Protein 7Y90 (pdb70)

Sequence (149 aa):
TGYDNREIVMKYIHYKLSQRGYTESEVVHLTLRQAGDDFERRYRRDFAEMSSQLHLTPFTARGRFATVVEELFRDGVNWGRIVAFFEFGGVMCVESVNREMSPLVDNIALWMTEYLNRHLHTWIQDNGGWDVFVELYGCPARYGWDYEC

Foldseek 3Di:
DLVLLLVLLVLLLVLLCVVVPLVPCVLLSVLLNQLLVVLCVPCVPVLVVLLVQDADDPPDDLVSVCVSLCVLAVPHDDVSSVSSLSNSLSSNCNSCSVVVNNVCNVVSSVSSSVCCVPPNVVVQVVVPHSVVSSVVRD/DPDPDPVVVVD

InterPro domains:
  IPR002475 Bcl2-like [PS50062] (97-197)
  IPR003093 Apoptosis regulator, Bcl-2 protein, BH4 [PF02180] (8-32)
  IPR003093 Apoptosis regulator, Bcl-2 protein, BH4 [PS50063] (11-30)
  IPR003093 Apoptosis regulator, Bcl-2 protein, BH4 [SM00265] (7-33)
  IPR004725 Apoptosis regulator, Bcl-2/ BclX [TIGR00865] (2-239)
  IPR013278 Apoptosis regulator, Bcl-2 [PR01863] (1-18)
  IPR013278 Apoptosis regulator, Bcl-2 [PR01863] (36-60)
  IPR013278 Apoptosis regulator, Bcl-2 [PR01863] (81-98)
  IPR013278 Apoptosis regulator, Bcl-2 [PR01863] (204-221)
  IPR020717 Apoptosis regulator, Bcl-2, BH1 motif, conserved site [PS01080] (137-155)
  IPR020726 Apoptosis regulator, Bcl-2, BH2 motif, conserved site [PS01258] (188-199)
  IPR020728 Apoptosis regulator, Bcl-2, BH3 motif, conserved site [PS01259] (93-107)
  IPR020731 Apoptosis regulator, Bcl-2, BH4 motif, conserved site [PS01260] (10-30)
  IPR026298 Bcl-2 family [PR01862] (130-142)
  IPR026298 Bcl-2 family [PR01862] (143-171)
  IPR026298 Bcl-2 family [PR01862] (172-196)
  IPR026298 Bcl-2 family [PTHR11256] (5-205)
  IPR026298 Bcl-2 family [cd06845] (86-201)
  IPR036834 Bcl-2-like superfamily [G3DSA:1.10.437.10] (6-207)
  IPR036834 Bcl-2-like superfamily [SSF56854] (6-223)

Solvent-accessible surface area: 7636 Å² total; per-residue (Å²): 84,37,84,59,1,150,75,4,0,38,62,2,5,63,56,3,24,82,84,109,68,111,167,75,21,80,82,11,4,98,2,0,56,84,7,0,31,91,10,21,141,169,26,184,70,38,15,60,120,18,18,73,106,20,108,9,59,109,83,18,51,50,40,128,1,11,88,26,1,68,59,8,21,146,52,26,24,15,15,0,0,0,4,0,0,0,1,0,0,0,34,2,0,22,57,2,39,73,163,160,45,65,98,16,28,103,49,0,21,112,23,0,8,28,1,0,51,159,83,0,30,97,53,0,117,123,62,42,15,28,116,56,0,28,157,118,57,67,75,87,48,77,41,29,0,7,171,92,81

Structure (mmCIF, N/CA/C/O backbone):
data_7Y90
#
_entry.id   7Y90
#
_cell.length_a   65.602
_cell.length_b   99.611
_cell.length_c   52.456
_cell.angle_alpha   90.00
_cell.angle_beta   90.00
_cell.angle_gamma   90.00
#
_symmetry.space_group_name_H-M   'C 2 2 21'
#
loop_
_entity.id
_entity.type
_entity.pdbx_description
1 polymer 'Apoptosis regulator Bcl-2'
2 polymer 'cp1 peptide'
3 non-polymer '(2R)-3-[2-(aminomethyl)-3-azanyl-1-[4-[2-(2-chloranylethanoylamino)ethylcarbamoyl]phenyl]prop-1-enyl]sulfanyl-2-(carboxyamino)propanoic acid'
4 water water
#
loop_
_atom_site.group_PDB
_atom_site.id
_atom_site.type_symbol
_atom_site.label_atom_id
_atom_site.label_alt_id
_atom_site.label_comp_id
_atom_site.label_asym_id
_atom_site.label_entity_id
_atom_site.label_seq_id
_atom_site.pdbx_PDB_ins_code
_atom_site.Cartn_x
_atom_site.Cartn_y
_atom_site.Cartn_z
_atom_site.occupancy
_atom_site.B_iso_or_equiv
_atom_site.auth_seq_id
_atom_site.auth_comp_id
_atom_site.auth_asym_id
_atom_site.auth_atom_id
_atom_site.pdbx_PDB_model_num
ATOM 1 N N . THR A 1 7 ? 33.160 26.724 -2.345 1.00 62.47 7 THR A N 1
ATOM 2 C CA . THR A 1 7 ? 33.448 25.488 -3.097 1.00 60.90 7 THR A CA 1
ATOM 3 C C . THR A 1 7 ? 32.211 25.100 -3.915 1.00 63.87 7 THR A C 1
ATOM 4 O O . THR A 1 7 ? 31.864 23.919 -3.882 1.00 69.76 7 THR A O 1
ATOM 6 N N . GLY A 1 8 ? 31.580 26.056 -4.614 1.00 60.04 8 GLY A N 1
ATOM 7 C CA . GLY A 1 8 ? 30.355 25.861 -5.419 1.00 54.46 8 GLY A CA 1
ATOM 8 C C . GLY A 1 8 ? 30.565 24.852 -6.534 1.00 51.67 8 GLY A C 1
ATOM 9 O O . GLY A 1 8 ? 29.607 24.105 -6.847 1.00 45.31 8 GLY A O 1
ATOM 10 N N . TYR A 1 9 ? 31.778 24.839 -7.103 1.00 51.63 9 TYR A N 1
ATOM 11 C CA . TYR A 1 9 ? 32.235 23.899 -8.163 1.00 51.16 9 TYR A CA 1
ATOM 12 C C . TYR A 1 9 ? 32.231 22.470 -7.602 1.00 45.82 9 TYR A C 1
ATOM 13 O O . TYR A 1 9 ? 31.606 21.588 -8.221 1.00 47.93 9 TYR A O 1
ATOM 15 N N . ASP A 1 10 ? 32.895 22.256 -6.460 1.00 43.02 10 ASP A N 1
ATOM 16 C CA . ASP A 1 10 ? 32.982 20.935 -5.778 1.00 44.04 10 ASP A CA 1
ATOM 17 C C . ASP A 1 10 ? 31.570 20.473 -5.408 1.00 38.06 10 ASP A C 1
ATOM 18 O O . ASP A 1 10 ? 31.296 19.278 -5.533 1.00 31.68 10 ASP A O 1
ATOM 23 N N . ASN A 1 11 ? 30.701 21.395 -4.996 1.00 35.29 11 ASN A N 1
ATOM 24 C CA . ASN A 1 11 ? 29.361 21.039 -4.480 1.00 35.40 11 ASN A CA 1
ATOM 25 C C . ASN A 1 11 ? 28.523 20.540 -5.650 1.00 34.66 11 ASN A C 1
ATOM 26 O O . ASN A 1 11 ? 27.946 19.427 -5.520 1.00 29.62 11 ASN A O 1
ATOM 31 N N . ARG A 1 12 ? 28.528 21.265 -6.771 1.00 33.91 12 ARG A N 1
ATOM 32 C CA . ARG A 1 12 ? 27.796 20.846 -7.994 1.00 36.95 12 ARG A CA 1
ATOM 33 C C . ARG A 1 12 ? 28.251 19.431 -8.399 1.00 35.06 12 ARG A C 1
ATOM 34 O O . ARG A 1 12 ? 27.375 18.594 -8.702 1.00 32.32 12 ARG A O 1
ATOM 42 N N . GLU A 1 13 ? 29.560 19.171 -8.348 1.00 33.07 13 GLU A N 1
ATOM 43 C CA . GLU A 1 13 ? 30.204 17.866 -8.670 1.00 35.35 13 GLU A CA 1
ATOM 44 C C . GLU A 1 13 ? 29.698 16.783 -7.706 1.00 28.61 13 GLU A C 1
ATOM 45 O O . GLU A 1 13 ? 29.377 15.674 -8.162 1.00 25.80 13 GLU A O 1
ATOM 51 N N . ILE A 1 14 ? 29.646 17.075 -6.410 1.00 26.25 14 ILE A N 1
ATOM 52 C CA . ILE A 1 14 ? 29.205 16.085 -5.391 1.00 27.31 14 ILE A CA 1
ATOM 53 C C . ILE A 1 14 ? 27.760 15.684 -5.709 1.00 24.67 14 ILE A C 1
ATOM 54 O O . ILE A 1 14 ? 27.475 14.470 -5.690 1.00 23.63 14 ILE A O 1
ATOM 59 N N . VAL A 1 15 ? 26.891 16.669 -5.949 1.00 20.89 15 VAL A N 1
ATOM 60 C CA . VAL A 1 15 ? 25.457 16.441 -6.294 1.00 21.26 15 VAL A CA 1
ATOM 61 C C . VAL A 1 15 ? 25.392 15.573 -7.558 1.00 21.67 15 VAL A C 1
ATOM 62 O O . VAL A 1 15 ? 24.682 14.557 -7.518 1.00 20.48 15 VAL A O 1
ATOM 66 N N . MET A 1 16 ? 26.089 15.954 -8.643 1.00 22.80 16 MET A N 1
ATOM 67 C CA . MET A 1 16 ? 25.986 15.222 -9.939 1.00 22.62 16 MET A CA 1
ATOM 68 C C . MET A 1 16 ? 26.441 13.772 -9.728 1.00 21.94 16 MET A C 1
ATOM 69 O O . MET A 1 16 ? 25.700 12.857 -10.124 1.00 20.88 16 MET A O 1
ATOM 71 N N . LYS A 1 17 ? 27.583 13.555 -9.073 1.00 21.79 17 LYS A N 1
ATOM 72 C CA . LYS A 1 17 ? 28.058 12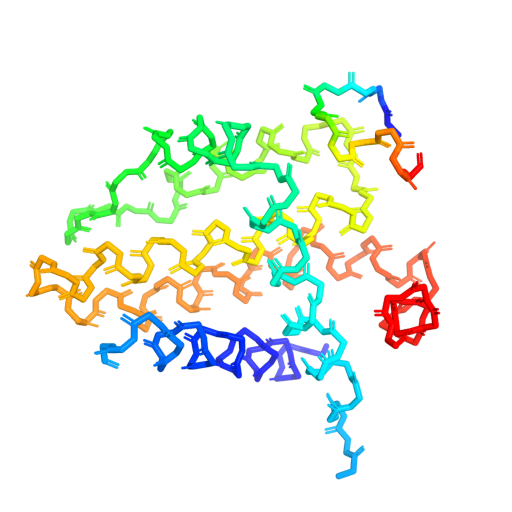.173 -8.800 1.00 22.72 17 LYS A CA 1
ATOM 73 C C . LYS A 1 17 ? 26.976 11.382 -8.059 1.00 20.48 17 LYS A C 1
ATOM 74 O O . LYS A 1 17 ? 26.720 10.225 -8.417 1.00 18.16 17 LYS A O 1
ATOM 80 N N . TYR A 1 18 ? 26.410 11.947 -6.994 1.00 19.56 18 TYR A N 1
ATOM 81 C CA . TYR A 1 18 ? 25.417 11.216 -6.171 1.00 19.25 18 TYR A CA 1
ATOM 82 C C . TYR A 1 18 ? 24.175 10.922 -7.031 1.00 19.15 18 TYR A C 1
ATOM 83 O O . TYR A 1 18 ? 23.708 9.765 -7.020 1.00 18.05 18 TYR A O 1
ATOM 92 N N . ILE A 1 19 ? 23.664 11.906 -7.789 1.00 19.95 19 ILE A N 1
ATOM 93 C CA . ILE A 1 19 ? 22.389 11.724 -8.564 1.00 21.01 19 ILE A CA 1
ATOM 94 C C . ILE A 1 19 ? 22.617 10.677 -9.676 1.00 22.80 19 ILE A C 1
ATOM 95 O O . ILE A 1 19 ? 21.701 9.840 -9.889 1.00 21.52 19 ILE A O 1
ATOM 100 N N . HIS A 1 20 ? 23.785 10.709 -10.338 1.00 20.51 20 HIS A N 1
ATOM 101 C CA . HIS A 1 20 ? 24.221 9.759 -11.403 1.00 21.35 20 HIS A CA 1
ATOM 102 C C . HIS A 1 20 ? 24.306 8.348 -10.813 1.00 21.20 20 HIS A C 1
ATOM 103 O O . HIS A 1 20 ? 23.759 7.359 -11.423 1.00 20.91 20 HIS A O 1
ATOM 105 N N . TYR A 1 21 ? 24.932 8.246 -9.642 1.00 19.52 21 TYR A N 1
ATOM 106 C CA . TYR A 1 21 ? 25.039 6.960 -8.906 1.00 18.78 21 TYR A CA 1
ATOM 107 C C . TYR A 1 21 ? 23.631 6.442 -8.667 1.00 17.08 21 TYR A C 1
ATOM 108 O O . TYR A 1 21 ? 23.364 5.259 -8.912 1.00 17.52 21 TYR A O 1
ATOM 117 N N . LYS A 1 22 ? 22.754 7.306 -8.181 1.00 16.58 22 LYS A N 1
ATOM 118 C CA . LYS A 1 22 ? 21.429 6.871 -7.698 1.00 17.24 22 LYS A CA 1
ATOM 119 C C . LYS A 1 22 ? 20.589 6.439 -8.893 1.00 18.18 22 LYS A C 1
ATOM 120 O O . LYS A 1 22 ? 19.927 5.394 -8.794 1.00 15.67 22 LYS A O 1
ATOM 126 N N . LEU A 1 23 ? 20.623 7.219 -9.971 1.00 19.34 23 LEU A N 1
ATOM 127 C CA . LEU A 1 23 ? 19.867 6.891 -11.203 1.00 21.63 23 LEU A CA 1
ATOM 128 C C . LEU A 1 23 ? 20.332 5.549 -11.796 1.00 22.58 23 LEU A C 1
ATOM 129 O O . LEU A 1 23 ? 19.456 4.697 -12.098 1.00 23.16 23 LEU A O 1
ATOM 134 N N . SER A 1 24 ? 21.639 5.324 -11.887 1.00 21.82 24 SER A N 1
ATOM 135 C CA . SER A 1 24 ? 22.197 4.046 -12.396 1.00 24.78 24 SER A CA 1
ATOM 136 C C . SER A 1 24 ? 21.833 2.885 -11.455 1.00 26.34 24 SER A C 1
ATOM 137 O O . SER A 1 24 ? 21.428 1.794 -11.952 1.00 25.76 24 SER A O 1
ATOM 140 N N . GLN A 1 25 ? 21.888 3.102 -10.140 1.00 24.35 25 GLN A N 1
ATOM 141 C CA . GLN A 1 25 ? 21.519 2.057 -9.163 1.00 24.38 25 GLN A CA 1
ATOM 142 C C . GLN A 1 25 ? 20.040 1.660 -9.333 1.00 26.55 25 GLN A C 1
ATOM 143 O O . GLN A 1 25 ? 19.729 0.458 -9.258 1.00 24.21 25 GLN A O 1
ATOM 149 N N . ARG A 1 26 ? 19.135 2.611 -9.544 1.00 27.95 26 ARG A N 1
ATOM 150 C CA . ARG A 1 26 ? 17.688 2.295 -9.718 1.00 31.58 26 ARG A CA 1
ATOM 151 C C . ARG A 1 26 ? 17.449 1.783 -11.142 1.00 33.92 26 ARG A C 1
ATOM 152 O O . ARG A 1 26 ? 16.299 1.437 -11.433 1.00 34.26 26 ARG A O 1
ATOM 160 N N . GLY A 1 27 ? 18.488 1.771 -11.991 1.00 34.37 27 GLY A N 1
ATOM 161 C CA . GLY A 1 27 ? 18.483 1.116 -13.312 1.00 34.69 27 GLY A CA 1
ATOM 162 C C . GLY A 1 27 ? 17.860 1.974 -14.400 1.00 35.87 27 GLY A C 1
ATOM 163 O O . GLY A 1 27 ? 17.330 1.402 -15.382 1.00 38.20 27 GLY A O 1
ATOM 164 N N . TYR A 1 28 ? 17.931 3.294 -14.264 1.00 35.06 28 TYR A N 1
ATOM 165 C CA . TYR A 1 28 ? 17.384 4.274 -15.237 1.00 34.98 28 TYR A CA 1
ATOM 166 C C . TYR A 1 28 ? 18.531 4.819 -16.093 1.00 35.79 28 TYR A C 1
ATOM 167 O O . TYR A 1 28 ? 19.626 4.876 -15.502 1.00 39.26 28 TYR A O 1
ATOM 176 N N . THR A 1 47 ? 41.695 12.207 -7.525 1.00 53.73 88 THR A N 1
ATOM 177 C CA . THR A 1 47 ? 42.189 12.259 -6.124 1.00 53.18 88 THR A CA 1
ATOM 178 C C . THR A 1 47 ? 41.309 13.199 -5.277 1.00 57.53 88 THR A C 1
ATOM 179 O O . THR A 1 47 ? 41.135 12.896 -4.075 1.00 62.81 88 THR A O 1
ATOM 183 N N . GLU A 1 48 ? 40.780 14.290 -5.847 1.00 51.64 89 GLU A N 1
ATOM 184 C CA . GLU A 1 48 ? 40.093 15.365 -5.075 1.00 51.19 89 GLU A CA 1
ATOM 185 C C . GLU A 1 48 ? 38.581 15.091 -5.059 1.00 48.65 89 GLU A C 1
ATOM 186 O O . GLU A 1 48 ? 38.010 14.883 -6.150 1.00 51.64 89 GLU A O 1
ATOM 188 N N . SER A 1 49 ? 37.979 15.048 -3.860 1.00 45.73 90 SER A N 1
ATOM 189 C CA . SER A 1 49 ? 36.526 14.846 -3.587 1.00 44.44 90 SER A CA 1
ATOM 190 C C . SER A 1 49 ? 3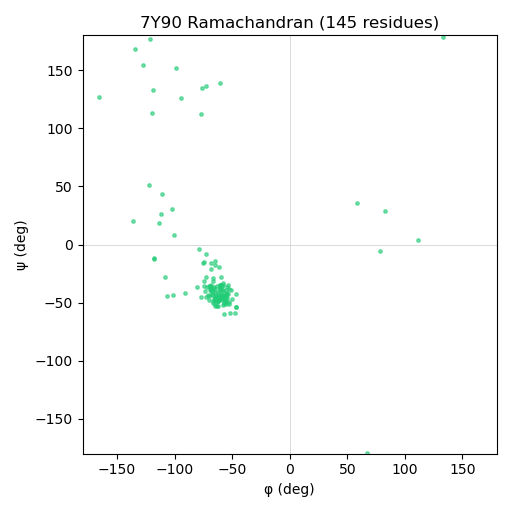6.144 13.375 -3.718 1.00 37.71 90 SER A C 1
ATOM 191 O O . SER A 1 49 ? 34.970 13.068 -3.488 1.00 37.79 90 SER A O 1
ATOM 194 N N . GLU A 1 50 ? 37.054 12.504 -4.140 1.00 36.71 91 GLU A N 1
ATOM 195 C CA . GLU A 1 50 ? 36.651 11.127 -4.526 1.00 39.65 91 GLU A CA 1
ATOM 196 C C . GLU A 1 50 ? 36.157 10.398 -3.279 1.00 33.60 91 GLU A C 1
ATOM 197 O O . GLU A 1 50 ? 35.219 9.603 -3.343 1.00 34.25 91 GLU A O 1
ATOM 203 N N . VAL A 1 51 ? 36.808 10.674 -2.168 1.00 30.39 92 VAL A N 1
ATOM 204 C CA . VAL A 1 51 ? 36.554 9.979 -0.883 1.00 28.86 92 VAL A CA 1
ATOM 205 C C . VAL A 1 51 ? 35.224 10.507 -0.308 1.00 24.61 92 VAL A C 1
ATOM 206 O O . VAL A 1 51 ? 34.414 9.716 0.191 1.00 24.91 92 VAL A O 1
ATOM 210 N N . VAL A 1 52 ? 34.938 11.784 -0.496 1.00 23.77 93 VAL A N 1
ATOM 211 C CA . VAL A 1 52 ? 33.643 12.399 -0.087 1.00 23.28 93 VAL A CA 1
ATOM 212 C C . VAL A 1 52 ? 32.532 11.766 -0.934 1.00 23.59 93 VAL A C 1
ATOM 213 O O . VAL A 1 52 ? 31.525 11.310 -0.361 1.00 20.54 93 VAL A O 1
ATOM 217 N N . HIS A 1 53 ? 32.743 11.669 -2.248 1.00 25.95 94 HIS A N 1
ATOM 218 C CA . HIS A 1 53 ? 31.770 11.059 -3.198 1.00 28.51 94 HIS A CA 1
ATOM 219 C C . HIS A 1 53 ? 31.430 9.641 -2.730 1.00 26.44 94 HIS A C 1
ATOM 220 O O . HIS A 1 53 ? 30.217 9.308 -2.593 1.00 24.94 94 HIS A O 1
ATOM 227 N N . LEU A 1 54 ? 32.457 8.835 -2.465 1.00 23.28 95 LEU A N 1
ATOM 228 C CA . LEU A 1 54 ? 32.286 7.401 -2.113 1.00 23.19 95 LEU A CA 1
ATOM 229 C C . LEU A 1 54 ? 31.501 7.287 -0.805 1.00 21.43 95 LEU A C 1
ATOM 230 O O . LEU A 1 54 ? 30.567 6.484 -0.729 1.00 18.88 95 LEU A O 1
ATOM 235 N N . THR A 1 55 ? 31.918 8.048 0.196 1.00 22.71 96 THR A N 1
ATOM 236 C CA . THR A 1 55 ? 31.241 8.125 1.504 1.00 27.57 96 THR A CA 1
ATOM 237 C C . THR A 1 55 ? 29.763 8.477 1.324 1.00 22.86 96 THR A C 1
ATOM 238 O O . THR A 1 55 ? 28.927 7.879 1.967 1.00 22.30 96 THR A O 1
ATOM 242 N N . LEU A 1 56 ? 29.469 9.461 0.506 1.00 23.04 97 LEU A N 1
ATOM 243 C CA . LEU A 1 56 ? 28.084 9.965 0.387 1.00 23.24 97 LEU A CA 1
ATOM 244 C C . LEU A 1 56 ? 27.222 8.885 -0.272 1.00 21.74 97 LEU A C 1
ATOM 245 O O . LEU A 1 56 ? 26.083 8.681 0.144 1.00 17.68 97 LEU A O 1
ATOM 250 N N . ARG A 1 57 ? 27.782 8.173 -1.243 1.00 23.62 98 ARG A N 1
ATOM 251 C CA . ARG A 1 57 ? 27.046 7.103 -1.960 1.00 24.33 98 ARG A CA 1
ATOM 252 C C . ARG A 1 57 ? 26.660 6.038 -0.938 1.00 22.62 98 ARG A C 1
ATOM 253 O O . ARG A 1 57 ? 25.483 5.608 -0.900 1.00 23.28 98 ARG A O 1
ATOM 261 N N . GLN A 1 58 ? 27.627 5.647 -0.112 1.00 23.27 99 GLN A N 1
ATOM 262 C CA . GLN A 1 58 ? 27.437 4.599 0.916 1.00 20.42 99 GLN A CA 1
ATOM 263 C C . GLN A 1 58 ? 26.374 5.068 1.903 1.00 18.88 99 GLN A C 1
ATOM 264 O O . GLN A 1 58 ? 25.422 4.265 2.186 1.00 17.61 99 GLN A O 1
ATOM 270 N N . ALA A 1 59 ? 26.514 6.311 2.380 1.00 16.57 100 ALA A N 1
ATOM 271 C CA . ALA A 1 59 ? 25.601 6.912 3.383 1.00 16.71 100 ALA A CA 1
ATOM 272 C C . ALA A 1 59 ? 24.160 6.898 2.842 1.00 15.82 100 ALA A C 1
ATOM 273 O O . ALA A 1 59 ? 23.252 6.537 3.590 1.00 16.07 100 ALA A O 1
ATOM 275 N N . GLY A 1 60 ? 23.954 7.323 1.596 1.00 16.57 101 GLY A N 1
ATOM 276 C CA . GLY A 1 60 ? 22.620 7.374 0.965 1.00 17.20 101 GLY A CA 1
ATOM 277 C C . GLY A 1 60 ? 22.027 5.983 0.904 1.00 17.81 101 GLY A C 1
ATOM 278 O O . GLY A 1 60 ? 20.805 5.797 1.191 1.00 18.15 101 GLY A O 1
ATOM 279 N N . ASP A 1 61 ? 22.880 5.000 0.621 1.00 18.07 102 ASP A N 1
ATOM 280 C CA . ASP A 1 61 ? 22.453 3.580 0.518 1.00 18.01 102 ASP A CA 1
ATOM 281 C C . ASP A 1 61 ? 21.961 3.084 1.884 1.00 18.23 102 ASP A C 1
ATOM 282 O O . ASP A 1 61 ? 20.813 2.568 1.972 1.00 17.23 102 ASP A O 1
ATOM 287 N N . ASP A 1 62 ? 22.784 3.251 2.916 1.00 20.22 103 ASP A N 1
ATOM 288 C CA . ASP A 1 62 ? 22.497 2.817 4.306 1.00 22.48 103 ASP A CA 1
ATOM 289 C C . ASP A 1 62 ? 21.166 3.453 4.755 1.00 22.04 103 ASP A C 1
ATOM 290 O O . ASP A 1 62 ? 20.304 2.750 5.317 1.00 22.09 103 ASP A O 1
ATOM 295 N N . PHE A 1 63 ? 21.039 4.761 4.534 1.00 20.46 104 PHE A N 1
ATOM 296 C CA . PHE A 1 63 ? 19.888 5.602 4.917 1.00 20.55 104 PHE A CA 1
ATOM 297 C C . PHE A 1 63 ? 18.595 5.058 4.305 1.00 17.67 104 PHE A C 1
ATOM 298 O O . PHE A 1 63 ? 17.596 4.909 5.009 1.00 16.57 104 PHE A O 1
ATOM 306 N N . GLU A 1 64 ? 18.595 4.806 3.009 1.00 17.26 105 GLU A N 1
ATOM 307 C CA . GLU A 1 64 ? 17.358 4.401 2.285 1.00 18.77 105 GLU A CA 1
ATOM 308 C C . GLU A 1 64 ? 16.910 3.007 2.767 1.00 20.39 105 GLU A C 1
ATOM 309 O O . GLU A 1 64 ? 15.696 2.772 2.864 1.00 18.10 105 GLU A O 1
ATOM 315 N N . ARG A 1 65 ? 17.858 2.155 3.159 1.00 22.80 106 ARG A N 1
ATOM 316 C CA . ARG A 1 65 ? 17.577 0.766 3.613 1.00 22.57 106 ARG A CA 1
ATOM 317 C C . ARG A 1 65 ? 17.124 0.808 5.071 1.00 24.21 106 ARG A C 1
ATOM 318 O O . ARG A 1 65 ? 16.218 0.046 5.411 1.00 26.80 106 ARG A O 1
ATOM 323 N N . ARG A 1 66 ? 17.696 1.688 5.878 1.00 24.26 107 ARG A N 1
ATOM 324 C CA . ARG A 1 66 ? 17.343 1.796 7.312 1.00 26.12 107 ARG A CA 1
ATOM 325 C C . ARG A 1 66 ? 16.006 2.527 7.515 1.00 24.99 107 ARG A C 1
ATOM 326 O O . ARG A 1 66 ? 15.205 2.050 8.375 1.00 22.50 107 ARG A O 1
ATOM 334 N N . TYR A 1 67 ? 15.771 3.653 6.832 1.00 22.33 108 TYR A N 1
ATOM 335 C CA . TYR A 1 67 ? 14.630 4.567 7.128 1.00 23.13 108 TYR A CA 1
ATOM 336 C C . TYR A 1 67 ? 13.591 4.539 6.009 1.00 23.05 108 TYR A C 1
ATOM 337 O O . TYR A 1 67 ? 13.058 5.597 5.650 1.00 21.38 108 TYR A O 1
ATOM 346 N N . ARG A 1 68 ? 13.264 3.348 5.523 1.00 24.86 109 ARG A N 1
ATOM 347 C CA . ARG A 1 68 ? 12.334 3.147 4.381 1.00 28.19 109 ARG A CA 1
ATOM 348 C C . ARG A 1 68 ? 11.033 3.912 4.638 1.00 27.16 109 ARG A C 1
ATOM 349 O O . ARG A 1 68 ? 10.710 4.792 3.837 1.00 28.48 109 ARG A O 1
ATOM 357 N N . ARG A 1 69 ? 10.318 3.628 5.725 1.00 28.64 110 ARG A N 1
ATOM 358 C CA . ARG A 1 69 ? 8.974 4.225 5.979 1.00 30.55 110 ARG A CA 1
ATOM 359 C C . ARG A 1 69 ? 9.101 5.756 6.111 1.00 32.04 110 ARG A C 1
ATOM 360 O O . ARG A 1 69 ? 8.313 6.503 5.480 1.00 31.21 110 ARG A O 1
ATOM 362 N N . ASP A 1 70 ? 10.060 6.207 6.918 1.00 32.36 111 ASP A N 1
ATOM 363 C CA . ASP A 1 70 ? 10.274 7.636 7.248 1.00 33.96 111 ASP A CA 1
ATOM 364 C C . ASP A 1 70 ? 10.638 8.392 5.965 1.00 31.74 111 ASP A C 1
ATOM 365 O O . ASP A 1 70 ? 10.209 9.541 5.808 1.00 29.86 111 ASP A O 1
ATOM 370 N N . PHE A 1 71 ? 11.389 7.755 5.070 1.00 29.26 112 PHE A N 1
ATOM 371 C CA . PHE A 1 71 ? 11.870 8.347 3.797 1.00 28.36 112 PHE A CA 1
ATOM 372 C C . PHE A 1 71 ? 10.717 8.471 2.793 1.00 29.92 112 PHE A C 1
ATOM 373 O O . PHE A 1 71 ? 10.637 9.492 2.069 1.00 26.42 112 PHE A O 1
ATOM 381 N N . ALA A 1 72 ? 9.851 7.459 2.742 1.00 29.58 113 ALA A N 1
ATOM 382 C CA . ALA A 1 72 ? 8.583 7.463 1.974 1.00 31.31 113 ALA A CA 1
ATOM 383 C C . ALA A 1 72 ? 7.756 8.689 2.364 1.00 30.97 113 ALA A C 1
ATOM 384 O O . ALA A 1 72 ? 7.216 9.333 1.453 1.00 33.30 113 ALA A O 1
ATOM 386 N N . GLU A 1 73 ? 7.667 9.028 3.651 1.00 31.22 114 GLU A N 1
ATOM 387 C CA . GLU A 1 73 ? 6.838 10.188 4.093 1.00 32.75 114 GLU A CA 1
ATOM 388 C C . GLU A 1 73 ? 7.465 11.518 3.633 1.00 33.24 114 GLU A C 1
ATOM 389 O O . GLU A 1 73 ? 6.702 12.421 3.241 1.00 31.45 114 GLU A O 1
ATOM 395 N N . MET A 1 74 ? 8.797 11.628 3.687 1.00 30.64 115 MET A N 1
ATOM 396 C CA . MET A 1 74 ? 9.573 12.798 3.185 1.00 32.58 115 MET A CA 1
ATOM 397 C C . MET A 1 74 ? 9.366 12.965 1.672 1.00 30.63 115 MET A C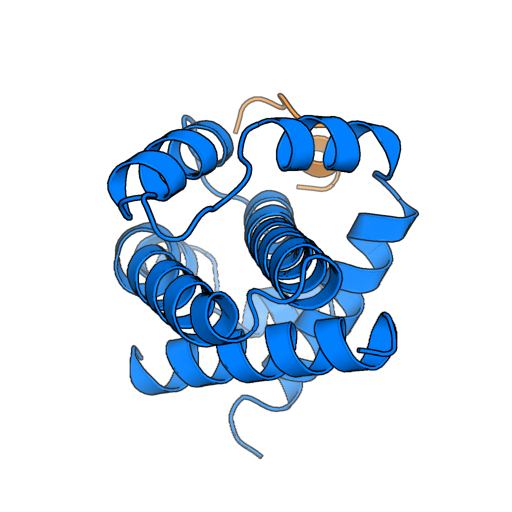 1
ATOM 398 O O . MET A 1 74 ? 8.990 14.080 1.248 1.00 32.00 115 MET A O 1
ATOM 403 N N . SER A 1 75 ? 9.584 11.899 0.889 1.00 29.20 116 SER A N 1
ATOM 404 C CA . SER A 1 75 ? 9.406 11.891 -0.587 1.00 30.01 116 SER A CA 1
ATOM 405 C C . SER A 1 75 ? 7.968 12.271 -0.978 1.00 31.14 116 SER A C 1
ATOM 406 O O . SER A 1 75 ? 7.818 13.008 -1.972 1.00 28.41 116 SER A O 1
ATOM 409 N N . SER A 1 76 ? 6.948 11.811 -0.236 1.00 29.89 117 SER A N 1
ATOM 410 C CA . SER A 1 76 ? 5.518 12.083 -0.548 1.00 30.89 117 SER A CA 1
ATOM 411 C C . SER A 1 76 ? 5.209 13.582 -0.409 1.00 30.22 117 SER A C 1
ATOM 412 O O . SER A 1 76 ? 4.179 14.007 -0.918 1.00 30.64 117 SER A O 1
ATOM 415 N N . GLN A 1 77 ? 6.093 14.363 0.222 1.00 33.48 118 GLN A N 1
ATOM 416 C CA . GLN A 1 77 ? 5.907 15.817 0.485 1.00 34.50 118 GLN A CA 1
ATOM 417 C C . GLN A 1 77 ? 5.936 16.632 -0.814 1.00 33.62 118 GLN A C 1
ATOM 418 O O . GLN A 1 77 ? 5.577 17.813 -0.750 1.00 32.05 118 GLN A O 1
ATOM 424 N N . LEU A 1 78 ? 6.425 16.079 -1.929 1.00 32.00 119 LEU A N 1
ATOM 425 C CA . LEU A 1 78 ? 6.722 16.911 -3.124 1.00 31.98 119 LEU A CA 1
ATOM 426 C C . LEU A 1 78 ? 6.913 16.018 -4.334 1.00 29.65 119 LEU A C 1
ATOM 427 O O . LEU A 1 78 ? 7.719 15.099 -4.265 1.00 28.75 119 LEU A O 1
ATOM 432 N N . HIS A 1 79 ? 6.175 16.310 -5.391 1.00 32.78 120 HIS A N 1
ATOM 433 C CA . HIS A 1 79 ? 6.313 15.696 -6.733 1.00 34.40 120 HIS A CA 1
ATOM 434 C C . HIS A 1 79 ? 6.641 16.833 -7.701 1.00 31.33 120 HIS A C 1
ATOM 435 O O . HIS A 1 79 ? 5.787 17.683 -7.867 1.00 33.04 120 HIS A O 1
ATOM 442 N N . LEU A 1 80 ? 7.842 16.864 -8.275 1.00 28.91 121 LEU A N 1
ATOM 443 C CA . LEU A 1 80 ? 8.250 17.927 -9.225 1.00 27.21 121 LEU A CA 1
ATOM 444 C C . LEU A 1 80 ? 7.584 17.653 -10.562 1.00 25.27 121 LEU A C 1
ATOM 445 O O . LEU A 1 80 ? 7.593 16.494 -10.999 1.00 22.85 121 LEU A O 1
ATOM 450 N N . THR A 1 81 ? 7.020 18.699 -11.153 1.00 22.49 122 THR A N 1
ATOM 451 C CA . THR A 1 81 ? 6.517 18.700 -12.544 1.00 22.58 122 THR A CA 1
ATOM 452 C C . THR A 1 81 ? 7.270 19.801 -13.286 1.00 21.38 122 THR A C 1
ATOM 453 O O . THR A 1 81 ? 8.138 20.453 -12.710 1.00 20.33 122 THR A O 1
ATOM 457 N N . PRO A 1 82 ? 7.041 19.980 -14.601 1.00 21.46 123 PRO A N 1
ATOM 458 C CA . PRO A 1 82 ? 7.713 21.043 -15.360 1.00 21.68 123 PRO A CA 1
ATOM 459 C C . PRO A 1 82 ? 7.272 22.427 -14.856 1.00 20.68 123 PRO A C 1
ATOM 460 O O . PRO A 1 82 ? 7.956 23.396 -15.087 1.00 19.86 123 PRO A O 1
ATOM 464 N N . PHE A 1 83 ? 6.149 22.468 -14.138 1.00 19.14 124 PHE A N 1
ATOM 465 C CA . PHE A 1 83 ? 5.586 23.666 -13.480 1.00 19.52 124 PHE A CA 1
ATOM 466 C C . PHE A 1 83 ? 6.371 24.126 -12.240 1.00 18.64 124 PHE A C 1
ATOM 467 O O . PHE A 1 83 ? 6.220 25.291 -11.870 1.00 16.54 124 PHE A O 1
ATOM 469 N N . THR A 1 84 ? 7.060 23.227 -11.540 1.00 17.66 125 THR A N 1
ATOM 470 C CA . THR A 1 84 ? 7.493 23.445 -10.129 1.00 18.73 125 THR A CA 1
ATOM 471 C C . THR A 1 84 ? 8.647 24.458 -10.084 1.00 17.20 125 THR A C 1
ATOM 472 O O . THR A 1 84 ? 9.602 24.322 -10.903 1.00 15.07 125 THR A O 1
ATOM 476 N N . ALA A 1 85 ? 8.570 25.383 -9.128 1.00 16.54 126 ALA A N 1
ATOM 477 C CA . ALA A 1 85 ? 9.542 26.465 -8.865 1.00 18.05 126 ALA A CA 1
ATOM 478 C C . ALA A 1 85 ? 10.464 26.033 -7.724 1.00 18.54 126 ALA A C 1
ATOM 479 O O . ALA A 1 85 ? 9.964 25.264 -6.864 1.00 17.57 126 ALA A O 1
ATOM 481 N N . ARG A 1 86 ? 11.719 26.527 -7.682 1.00 19.04 127 ARG A N 1
ATOM 482 C CA . ARG A 1 86 ? 12.684 26.166 -6.608 1.00 17.93 127 ARG A CA 1
ATOM 483 C C . ARG A 1 86 ? 12.063 26.431 -5.234 1.00 18.09 127 ARG A C 1
ATOM 484 O O . ARG A 1 86 ? 12.420 25.700 -4.281 1.00 15.92 127 ARG A O 1
ATOM 492 N N . GLY A 1 87 ? 11.237 27.474 -5.097 1.00 18.27 128 GLY A N 1
ATOM 493 C CA . GLY A 1 87 ? 10.562 27.814 -3.821 1.00 19.20 128 GLY A CA 1
ATOM 494 C C . GLY A 1 87 ? 9.925 26.602 -3.152 1.00 19.13 128 GLY A C 1
ATOM 495 O O . GLY A 1 87 ? 9.985 26.477 -1.895 1.00 20.16 128 GLY A O 1
ATOM 496 N N . ARG A 1 88 ? 9.265 25.758 -3.938 1.00 19.50 129 ARG A N 1
ATOM 497 C CA . ARG A 1 88 ? 8.416 24.657 -3.424 1.00 22.14 129 ARG A CA 1
ATOM 498 C C . ARG A 1 88 ? 9.359 23.604 -2.838 1.00 21.58 129 ARG A C 1
ATOM 499 O O . ARG A 1 88 ? 9.109 23.142 -1.714 1.00 18.53 129 ARG A O 1
ATOM 507 N N . PHE A 1 89 ? 10.450 23.320 -3.555 1.00 20.58 130 PHE A N 1
ATOM 508 C CA . PHE A 1 89 ? 11.604 22.502 -3.092 1.00 19.02 130 PHE A CA 1
ATOM 509 C C . PHE A 1 89 ? 12.186 23.109 -1.815 1.00 17.90 130 PHE A C 1
ATOM 510 O O . PHE A 1 89 ? 12.296 22.377 -0.833 1.00 16.77 130 PHE A O 1
ATOM 518 N N . ALA A 1 90 ? 12.466 24.410 -1.812 1.00 18.43 131 ALA A N 1
ATOM 519 C CA . ALA A 1 90 ? 13.118 25.124 -0.695 1.00 21.25 131 ALA A CA 1
ATOM 520 C C . ALA A 1 90 ? 12.279 24.946 0.587 1.00 23.42 131 ALA A C 1
ATOM 521 O O . ALA A 1 90 ? 12.847 24.528 1.577 1.00 18.59 131 ALA A O 1
ATOM 523 N N . THR A 1 91 ? 10.955 25.095 0.491 1.00 26.50 132 THR A N 1
ATOM 524 C CA . THR A 1 91 ? 9.999 24.999 1.626 1.00 27.07 132 THR A CA 1
ATOM 525 C C . THR A 1 91 ? 10.000 23.574 2.213 1.00 26.36 132 THR A C 1
ATOM 526 O O . THR A 1 91 ? 10.065 23.441 3.452 1.00 20.74 132 THR A O 1
ATOM 530 N N . VAL A 1 92 ? 9.936 22.545 1.377 1.00 24.37 133 VAL A N 1
ATOM 531 C CA . VAL A 1 92 ? 9.942 21.140 1.859 1.00 23.54 133 VAL A CA 1
ATOM 532 C C . VAL A 1 92 ? 11.303 20.872 2.522 1.00 22.22 133 VAL A C 1
ATOM 533 O O . VAL A 1 92 ? 11.281 20.417 3.642 1.00 20.13 133 VAL A O 1
ATOM 537 N N . VAL A 1 93 ? 12.434 21.257 1.930 1.00 20.38 134 VAL A N 1
ATOM 538 C CA . VAL A 1 93 ? 13.767 20.990 2.545 1.00 20.66 134 VAL A CA 1
ATOM 539 C C . VAL A 1 93 ? 14.032 21.918 3.744 1.00 23.10 134 VAL A C 1
ATOM 540 O O . VAL A 1 93 ? 14.766 21.466 4.668 1.00 23.00 134 VAL A O 1
ATOM 544 N N . GLU A 1 94 ? 13.517 23.161 3.753 1.00 23.84 135 GLU A N 1
ATOM 545 C CA . GLU A 1 94 ? 13.591 24.033 4.959 1.00 23.90 135 GLU A CA 1
ATOM 546 C C . GLU A 1 94 ? 13.076 23.285 6.190 1.00 22.17 135 GLU A C 1
ATOM 547 O O . GLU A 1 94 ? 13.603 23.534 7.295 1.00 21.36 135 GLU A O 1
ATOM 553 N N . GLU A 1 95 ? 12.012 22.494 6.028 1.00 20.13 136 GLU A N 1
ATOM 554 C CA . GLU A 1 95 ? 11.332 21.844 7.176 1.00 21.31 136 GLU A CA 1
ATOM 555 C C . GLU A 1 95 ? 12.260 20.771 7.755 1.00 19.49 136 GLU A C 1
ATOM 556 O O . GLU A 1 95 ? 12.272 20.551 8.968 1.00 17.92 136 GLU A O 1
ATOM 562 N N . LEU A 1 96 ? 12.996 20.104 6.879 1.00 18.73 137 LEU A N 1
ATOM 563 C CA . LEU A 1 96 ? 14.046 19.129 7.228 1.00 17.17 137 LEU A CA 1
ATOM 564 C C . LEU A 1 96 ? 15.114 19.815 8.089 1.00 17.12 137 LEU A C 1
ATOM 565 O O . LEU A 1 96 ? 15.610 19.176 9.041 1.00 17.43 137 LEU A O 1
ATOM 570 N N . PHE A 1 97 ? 15.430 21.085 7.836 1.00 15.90 138 PHE A N 1
ATOM 571 C CA . PHE A 1 97 ? 16.515 21.769 8.574 1.00 15.80 138 PHE A CA 1
ATOM 572 C C . PHE A 1 97 ? 15.975 22.894 9.455 1.00 18.67 138 PHE A C 1
ATOM 573 O O . PHE A 1 97 ? 16.799 23.749 9.886 1.00 15.87 138 PHE A O 1
ATOM 581 N N . ARG A 1 98 ? 14.663 22.864 9.735 1.00 21.59 139 ARG A N 1
ATOM 582 C CA . ARG A 1 98 ? 13.937 23.933 10.461 1.00 23.97 139 ARG A CA 1
ATOM 583 C C . ARG A 1 98 ? 14.736 24.330 11.712 1.00 23.01 139 ARG A C 1
ATOM 584 O O . ARG A 1 98 ? 15.024 25.542 11.901 1.00 21.08 139 ARG A O 1
ATOM 592 N N . ASP A 1 99 ? 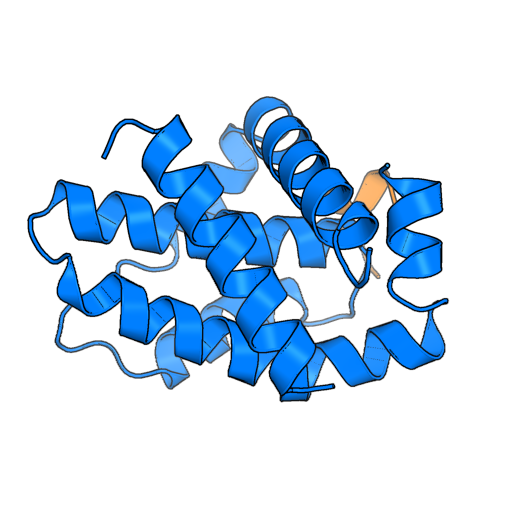15.073 23.347 12.541 1.00 20.42 140 ASP A N 1
ATOM 593 C CA . ASP A 1 99 ? 15.710 23.564 13.870 1.00 20.38 140 ASP A CA 1
ATOM 594 C C . ASP A 1 99 ? 17.153 23.050 13.857 1.00 18.03 140 ASP A C 1
ATOM 595 O O . ASP A 1 99 ? 17.672 22.732 14.936 1.00 17.39 140 ASP A O 1
ATOM 600 N N . GLY A 1 100 ? 17.790 23.008 12.692 1.00 17.18 141 GLY A N 1
ATOM 601 C CA . GLY A 1 100 ? 19.235 22.782 12.619 1.00 16.18 141 GLY A CA 1
ATOM 602 C C . GLY A 1 100 ? 19.622 21.744 11.604 1.00 16.84 141 GLY A C 1
ATOM 603 O O . GLY A 1 100 ? 18.738 21.140 10.944 1.00 15.67 141 GLY A O 1
ATOM 604 N N . VAL A 1 101 ? 20.928 21.560 11.512 1.00 15.93 142 VAL A N 1
ATOM 605 C CA . VAL A 1 101 ? 21.603 20.683 10.530 1.00 16.38 142 VAL A CA 1
ATOM 606 C C . VAL A 1 101 ? 22.338 19.624 11.339 1.00 15.34 142 VAL A C 1
ATOM 607 O O . VAL A 1 101 ? 22.998 19.990 12.321 1.00 15.51 142 VAL A O 1
ATOM 611 N N . ASN A 1 102 ? 22.202 18.362 10.956 1.00 15.63 143 ASN A N 1
ATOM 612 C CA . ASN A 1 102 ? 23.107 17.273 11.404 1.00 15.78 143 ASN A CA 1
ATOM 613 C C . ASN A 1 102 ? 23.446 16.470 10.160 1.00 15.08 143 ASN A C 1
ATOM 614 O O . ASN A 1 102 ? 22.772 16.692 9.127 1.00 15.84 143 ASN A O 1
ATOM 619 N N . TRP A 1 103 ? 24.422 15.575 10.228 1.00 14.62 144 TRP A N 1
ATOM 620 C CA . TRP A 1 103 ? 24.885 14.881 9.002 1.00 14.75 144 TRP A CA 1
ATOM 621 C C . TRP A 1 103 ? 23.763 13.977 8.487 1.00 14.83 144 TRP A C 1
ATOM 622 O O . TRP A 1 103 ? 23.680 13.762 7.269 1.00 14.85 144 TRP A O 1
ATOM 633 N N . GLY A 1 104 ? 22.900 13.488 9.376 1.00 14.27 145 GLY A N 1
ATOM 634 C CA . GLY A 1 104 ? 21.805 12.570 9.017 1.00 14.41 145 GLY A CA 1
ATOM 635 C C . GLY A 1 104 ? 20.760 13.306 8.196 1.00 14.35 145 GLY A C 1
ATOM 636 O O . GLY A 1 104 ? 20.197 12.726 7.283 1.00 13.46 145 GLY A O 1
ATOM 637 N N . ARG A 1 105 ? 20.523 14.567 8.499 1.00 14.46 146 ARG A N 1
ATOM 638 C CA . ARG A 1 105 ? 19.577 15.392 7.710 1.00 14.27 146 ARG A CA 1
ATOM 639 C C . ARG 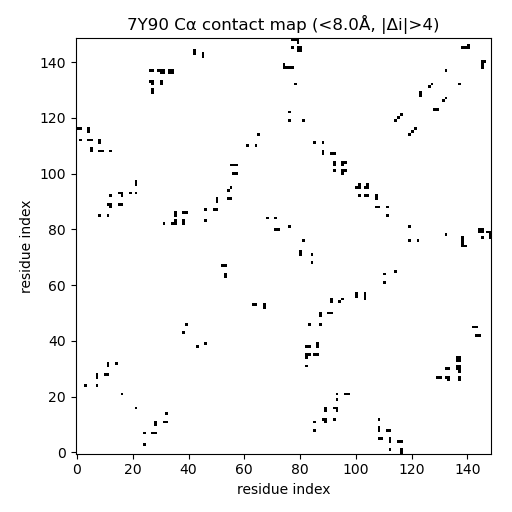A 1 105 ? 20.191 15.710 6.342 1.00 14.03 146 ARG A C 1
ATOM 640 O O . ARG A 1 105 ? 19.436 15.769 5.349 1.00 12.82 146 ARG A O 1
ATOM 648 N N . ILE A 1 106 ? 21.501 15.927 6.284 1.00 13.86 147 ILE A N 1
ATOM 649 C CA . ILE A 1 106 ? 22.191 16.199 4.993 1.00 14.68 147 ILE A CA 1
ATOM 650 C C . ILE A 1 106 ? 22.094 14.960 4.114 1.00 14.74 147 ILE A C 1
ATOM 651 O O . ILE A 1 106 ? 21.746 15.101 2.940 1.00 16.50 147 ILE A O 1
ATOM 656 N N . VAL A 1 107 ? 22.323 13.777 4.676 1.00 15.28 148 VAL A N 1
ATOM 657 C CA . VAL A 1 107 ? 22.137 12.517 3.915 1.00 15.72 148 VAL A CA 1
ATOM 658 C C . VAL A 1 107 ? 20.675 12.429 3.462 1.00 15.77 148 VAL A C 1
ATOM 659 O O . VAL A 1 107 ? 20.468 12.078 2.284 1.00 13.81 148 VAL A O 1
ATOM 663 N N . ALA A 1 108 ? 19.698 12.766 4.311 1.00 15.08 149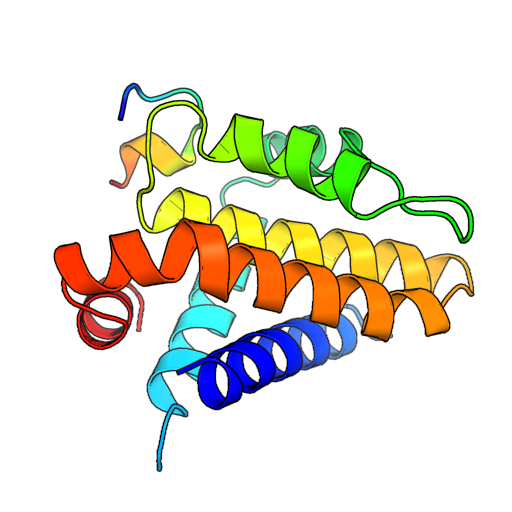 ALA A N 1
ATOM 664 C CA . ALA A 1 108 ? 18.265 12.747 3.918 1.00 14.45 149 ALA A CA 1
ATOM 665 C C . ALA A 1 108 ? 18.074 13.659 2.715 1.00 15.03 149 ALA A C 1
ATOM 666 O O . ALA A 1 108 ? 17.402 13.254 1.760 1.00 13.85 149 ALA A O 1
ATOM 668 N N . PHE A 1 109 ? 18.642 14.864 2.765 1.00 14.29 150 PHE A N 1
ATOM 669 C CA . PHE A 1 109 ? 18.568 15.844 1.661 1.00 14.25 150 PHE A CA 1
ATOM 670 C C . PHE A 1 109 ? 19.042 15.202 0.336 1.00 15.01 150 PHE A C 1
ATOM 671 O O . PHE A 1 109 ? 18.315 15.316 -0.673 1.00 13.13 150 PHE A O 1
ATOM 679 N N . PHE A 1 110 ? 20.221 14.573 0.313 1.00 13.96 151 PHE A N 1
ATOM 680 C CA . PHE A 1 110 ? 20.779 13.910 -0.902 1.00 15.32 151 PHE A CA 1
ATOM 681 C C . PHE A 1 110 ? 19.843 12.786 -1.364 1.00 14.56 151 PHE A C 1
ATOM 682 O O . PHE A 1 110 ? 19.449 12.766 -2.526 1.00 13.87 151 PHE A O 1
ATOM 690 N N . GLU A 1 111 ? 19.355 11.957 -0.456 1.00 15.71 152 GLU A N 1
ATOM 691 C CA . GLU A 1 111 ? 18.440 10.859 -0.873 1.00 16.94 152 GLU A CA 1
ATOM 692 C C . GLU A 1 111 ? 17.152 11.424 -1.455 1.00 17.00 152 GLU A C 1
ATOM 693 O O . GLU A 1 111 ? 16.662 10.861 -2.427 1.00 17.30 152 GLU A O 1
ATOM 697 N N . PHE A 1 112 ? 16.595 12.446 -0.809 1.00 17.69 153 PHE A N 1
ATOM 698 C CA . PHE A 1 112 ? 15.401 13.194 -1.267 1.00 18.99 153 PHE A CA 1
ATOM 699 C C . PHE A 1 112 ? 15.578 13.557 -2.737 1.00 18.95 153 PHE A C 1
ATOM 700 O O . PHE A 1 112 ? 14.737 13.155 -3.592 1.00 19.89 153 PHE A O 1
ATOM 708 N N . GLY A 1 113 ? 16.644 14.304 -3.026 1.00 18.64 154 GLY A N 1
ATOM 709 C CA . GLY A 1 113 ? 16.981 14.749 -4.393 1.00 19.18 154 GLY A CA 1
ATOM 710 C C . GLY A 1 113 ? 17.035 13.576 -5.356 1.00 17.87 154 GLY A C 1
ATOM 711 O O . GLY A 1 113 ? 16.436 13.676 -6.484 1.00 16.31 154 GLY A O 1
ATOM 712 N N . GLY A 1 114 ? 17.761 12.527 -4.956 1.00 18.54 155 GLY A N 1
ATOM 713 C CA . GLY A 1 114 ? 17.799 11.223 -5.655 1.00 18.60 155 GLY A CA 1
ATOM 714 C C . GLY A 1 114 ? 16.401 10.742 -6.008 1.00 18.44 155 GLY A C 1
ATOM 715 O O . GLY A 1 114 ? 16.151 10.463 -7.174 1.00 19.02 155 GLY A O 1
ATOM 716 N N . VAL A 1 115 ? 15.498 10.674 -5.040 1.00 19.96 156 VAL A N 1
ATOM 717 C CA . VAL A 1 115 ? 14.104 10.169 -5.240 1.00 22.91 156 VAL A CA 1
ATOM 718 C C . VAL A 1 115 ? 13.382 11.013 -6.284 1.00 20.43 156 VAL A C 1
ATOM 719 O O . VAL A 1 115 ? 12.687 10.431 -7.112 1.00 17.64 156 VAL A O 1
ATOM 723 N N . MET A 1 116 ? 13.500 12.335 -6.183 1.00 22.23 157 MET A N 1
ATOM 724 C CA . MET A 1 116 ? 12.874 13.305 -7.117 1.00 24.55 157 MET A CA 1
ATOM 725 C C . MET A 1 116 ? 13.349 12.984 -8.530 1.00 22.37 157 MET A C 1
ATOM 726 O O . MET A 1 116 ? 12.526 13.029 -9.469 1.00 22.59 157 MET A O 1
ATOM 731 N N . CYS A 1 117 ? 14.652 12.749 -8.679 1.00 21.16 158 CYS A N 1
ATOM 732 C CA . CYS A 1 117 ? 15.283 12.467 -9.983 1.00 21.90 158 CYS A CA 1
ATOM 733 C C . CYS A 1 117 ? 14.735 11.142 -10.537 1.00 21.88 158 CYS A C 1
ATOM 734 O O . CYS A 1 117 ? 14.357 11.106 -11.724 1.00 21.83 158 CYS A O 1
ATOM 737 N N . VAL A 1 118 ? 14.696 10.089 -9.713 1.00 22.54 159 VAL A N 1
ATOM 738 C CA . VAL A 1 118 ? 14.181 8.743 -10.106 1.00 21.29 159 VAL A CA 1
ATOM 739 C C . VAL A 1 118 ? 12.700 8.882 -10.469 1.00 21.08 159 VAL A C 1
ATOM 740 O O . VAL A 1 118 ? 12.294 8.361 -11.528 1.00 21.61 159 VAL A O 1
ATOM 744 N N . GLU A 1 119 ? 11.914 9.606 -9.683 1.00 22.94 160 GLU A N 1
ATOM 745 C CA . GLU A 1 119 ? 10.485 9.816 -10.039 1.00 25.89 160 GLU A CA 1
ATOM 746 C C . GLU A 1 119 ? 10.411 10.543 -11.397 1.00 29.05 160 GLU A C 1
ATOM 747 O O . GLU A 1 119 ? 9.481 10.238 -12.202 1.00 27.27 160 GLU A O 1
ATOM 753 N N . SER A 1 120 ? 11.338 11.476 -11.660 1.00 25.91 161 SER A N 1
ATOM 754 C CA . SER A 1 120 ? 11.330 12.315 -12.889 1.00 27.33 161 SER A CA 1
ATOM 755 C C . SER A 1 120 ? 11.596 11.419 -14.109 1.00 29.91 161 SER A C 1
ATOM 756 O O . SER A 1 120 ? 10.830 11.491 -15.117 1.00 30.80 161 SER A O 1
ATOM 759 N N . VAL A 1 121 ? 12.648 10.602 -14.042 1.00 28.50 162 VAL A N 1
ATOM 760 C CA . VAL A 1 121 ? 13.026 9.725 -15.183 1.00 30.40 162 VAL A CA 1
ATOM 761 C C . VAL A 1 121 ? 11.935 8.653 -15.336 1.00 31.43 162 VAL A C 1
ATOM 762 O O . VAL A 1 121 ? 11.537 8.415 -16.466 1.00 31.16 162 VAL A O 1
ATOM 766 N N . ASN A 1 122 ? 11.409 8.103 -14.237 1.00 34.17 163 ASN A N 1
ATOM 767 C CA . ASN A 1 122 ? 10.352 7.054 -14.270 1.00 35.34 163 ASN A CA 1
ATOM 768 C C . ASN A 1 122 ? 9.146 7.545 -15.083 1.00 39.46 163 ASN A C 1
ATOM 769 O O . ASN A 1 122 ? 8.556 6.731 -15.822 1.00 37.61 163 ASN A O 1
ATOM 774 N N . ARG A 1 123 ? 8.779 8.823 -14.948 1.00 39.66 164 ARG A N 1
ATOM 775 C CA . ARG A 1 123 ? 7.583 9.399 -15.617 1.00 38.98 164 ARG A CA 1
ATOM 776 C C . ARG A 1 123 ? 8.013 10.210 -16.842 1.00 36.48 164 ARG A C 1
ATOM 777 O O . ARG A 1 123 ? 7.302 11.153 -17.185 1.00 36.61 164 ARG A O 1
ATOM 785 N N . GLU A 1 124 ? 9.122 9.827 -17.489 1.00 36.77 165 GLU A N 1
ATOM 786 C CA . GLU A 1 124 ? 9.551 10.365 -18.809 1.00 39.42 165 GLU A CA 1
ATOM 787 C C . GLU A 1 124 ? 9.730 11.893 -18.744 1.00 37.20 165 GLU A C 1
ATOM 788 O O . GLU A 1 124 ? 9.424 12.548 -19.748 1.00 38.48 165 GLU A O 1
ATOM 794 N N . MET A 1 125 ? 10.208 12.438 -17.619 1.00 33.67 166 MET A N 1
ATOM 795 C CA . MET A 1 125 ? 10.534 13.879 -17.464 1.00 33.74 166 MET A CA 1
ATOM 796 C C . MET A 1 125 ? 12.010 14.014 -17.070 1.00 33.46 166 MET A C 1
ATOM 797 O O . MET A 1 125 ? 12.315 14.708 -16.095 1.00 29.54 166 MET A O 1
ATOM 802 N N . SER A 1 126 ? 12.870 13.360 -17.858 1.00 34.27 167 SER A N 1
ATOM 803 C CA . SER A 1 126 ? 14.351 13.313 -17.759 1.00 39.07 167 SER A CA 1
ATOM 804 C C . SER A 1 126 ? 14.980 14.705 -17.707 1.00 39.07 167 SER A C 1
ATOM 805 O O . SER A 1 126 ? 15.979 14.864 -17.019 1.00 37.90 167 SER A O 1
ATOM 808 N N . PRO A 1 127 ? 14.496 15.737 -18.447 1.00 40.56 168 PRO A N 1
ATOM 809 C CA . PRO A 1 127 ? 15.028 17.100 -18.329 1.00 36.54 168 PRO A CA 1
ATOM 810 C C . PRO A 1 127 ? 14.886 17.769 -16.956 1.00 31.71 168 PRO A C 1
ATOM 811 O O . PRO A 1 127 ? 15.615 18.684 -16.682 1.00 34.34 168 PRO A O 1
ATOM 815 N N . LEU A 1 128 ? 13.990 17.299 -16.097 1.00 26.90 169 LEU A N 1
ATOM 816 C CA . LEU A 1 128 ? 13.934 17.831 -14.716 1.00 23.97 169 LEU A CA 1
ATOM 817 C C . LEU A 1 128 ? 15.190 17.423 -13.924 1.00 20.58 169 LEU A C 1
ATOM 818 O O . LEU A 1 128 ? 15.488 18.077 -12.936 1.00 18.99 169 LEU A O 1
ATOM 823 N N . VAL A 1 129 ? 15.926 16.384 -14.313 1.00 20.79 170 VAL A N 1
ATOM 824 C CA . VAL A 1 129 ? 17.082 15.872 -13.496 1.00 20.74 170 VAL A CA 1
ATOM 825 C C . VAL A 1 129 ? 18.115 16.998 -13.331 1.00 20.87 170 VAL A C 1
ATOM 826 O O . VAL A 1 129 ? 18.586 17.213 -12.187 1.00 17.21 170 VAL A O 1
ATOM 830 N N . ASP A 1 130 ? 18.413 17.719 -14.413 1.00 21.79 171 ASP A N 1
ATOM 831 C CA . ASP A 1 130 ? 19.426 18.811 -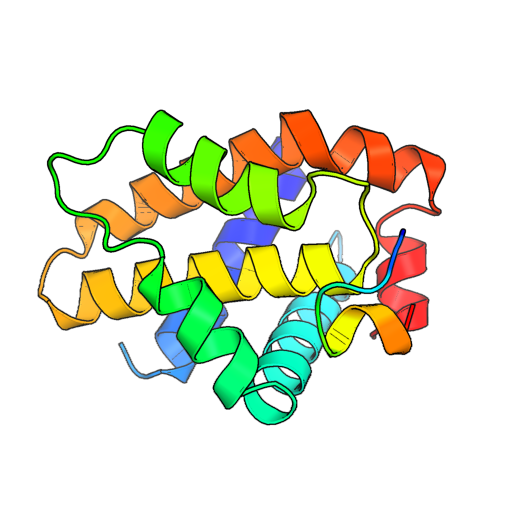14.407 1.00 24.40 171 ASP A CA 1
ATOM 832 C C . ASP A 1 130 ? 18.880 19.958 -13.545 1.00 21.35 171 ASP A C 1
ATOM 833 O O . ASP A 1 130 ? 19.683 20.596 -12.858 1.00 18.13 171 ASP A O 1
ATOM 838 N N . ASN A 1 131 ? 17.563 20.181 -13.563 1.00 20.15 172 ASN A N 1
ATOM 839 C CA . ASN A 1 131 ? 16.896 21.251 -12.777 1.00 20.40 172 ASN A CA 1
ATOM 840 C C . ASN A 1 131 ? 17.073 20.933 -11.288 1.00 18.53 172 ASN A C 1
ATOM 841 O O . ASN A 1 131 ? 17.522 21.814 -10.534 1.00 17.58 172 ASN A O 1
ATOM 846 N N . ILE A 1 132 ? 16.728 19.706 -10.890 1.00 17.12 173 ILE A N 1
ATOM 847 C CA . ILE A 1 132 ? 16.876 19.191 -9.496 1.00 15.59 173 ILE A CA 1
ATOM 848 C C . ILE A 1 132 ? 18.362 19.257 -9.086 1.00 15.31 173 ILE A C 1
ATOM 849 O O . ILE A 1 132 ? 18.658 19.717 -7.957 1.00 15.83 173 ILE A O 1
ATOM 854 N N . ALA A 1 133 ? 19.299 18.862 -9.946 1.00 15.34 174 ALA A N 1
ATOM 855 C CA . ALA A 1 133 ? 20.747 18.886 -9.611 1.00 14.50 174 ALA A CA 1
ATOM 856 C C . ALA A 1 133 ? 21.188 20.322 -9.320 1.00 15.63 174 ALA A C 1
ATOM 857 O O . ALA A 1 133 ? 21.937 20.512 -8.364 1.00 14.52 174 ALA A O 1
ATOM 859 N N . LEU A 1 134 ? 20.701 21.316 -10.081 1.00 16.52 175 LEU A N 1
ATOM 860 C CA . LEU A 1 134 ? 20.995 22.740 -9.791 1.00 17.79 175 LEU A CA 1
ATOM 861 C C . LEU A 1 134 ? 20.357 23.200 -8.469 1.00 16.71 175 LEU A C 1
ATOM 862 O O . LEU A 1 134 ? 21.061 23.865 -7.673 1.00 14.50 175 LEU A O 1
ATOM 867 N N . TRP A 1 135 ? 19.070 22.924 -8.255 1.00 16.06 176 TRP A N 1
ATOM 868 C CA . TRP A 1 135 ? 18.367 23.230 -6.974 1.00 17.16 176 TRP A CA 1
ATOM 869 C C . TRP A 1 135 ? 19.159 22.703 -5.764 1.00 16.59 176 TRP A C 1
ATOM 870 O O . TRP A 1 135 ? 19.383 23.443 -4.826 1.00 17.63 176 TRP A O 1
ATOM 881 N N . MET A 1 136 ? 19.618 21.461 -5.827 1.00 19.19 177 MET A N 1
ATOM 882 C CA . MET A 1 136 ? 20.393 20.822 -4.742 1.00 19.55 177 MET A CA 1
ATOM 883 C C . MET A 1 136 ? 21.704 21.579 -4.502 1.00 19.24 177 MET A C 1
ATOM 884 O O . MET A 1 136 ? 21.987 21.866 -3.344 1.00 16.76 177 MET A O 1
ATOM 889 N N . THR A 1 137 ? 22.483 21.891 -5.526 1.00 21.80 178 THR A N 1
ATOM 890 C CA . THR A 1 137 ? 23.789 22.576 -5.319 1.00 25.75 178 THR A CA 1
ATOM 891 C C . THR A 1 137 ? 23.561 23.990 -4.766 1.00 24.09 178 THR A C 1
ATOM 892 O O . THR A 1 137 ? 24.363 24.425 -3.884 1.00 21.22 178 THR A O 1
ATOM 896 N N . GLU A 1 138 ? 22.501 24.676 -5.213 1.00 21.94 179 GLU A N 1
ATOM 897 C CA . GLU A 1 138 ? 22.177 26.038 -4.707 1.00 21.61 179 GLU A CA 1
ATOM 898 C C . GLU A 1 138 ? 21.811 25.926 -3.209 1.00 19.85 179 GLU A C 1
ATOM 899 O O . GLU A 1 138 ? 22.385 26.674 -2.396 1.00 17.37 179 GLU A O 1
ATOM 902 N N . TYR A 1 139 ? 20.958 24.984 -2.806 1.00 19.95 180 TYR A N 1
ATOM 903 C CA . TYR A 1 139 ? 20.581 24.798 -1.378 1.00 19.19 180 TYR A CA 1
ATOM 904 C C . TYR A 1 139 ? 21.814 24.365 -0.555 1.00 21.10 180 TYR A C 1
ATOM 905 O O . TYR A 1 139 ? 21.991 24.858 0.600 1.00 22.18 180 TYR A O 1
ATOM 914 N N . LEU A 1 140 ? 22.677 23.516 -1.115 1.00 20.65 181 LEU A N 1
ATOM 915 C CA . LEU A 1 140 ? 23.961 23.092 -0.487 1.00 22.47 181 LEU A CA 1
ATOM 916 C C . LEU A 1 140 ? 24.768 24.346 -0.206 1.00 24.18 181 LEU A C 1
ATOM 917 O O . LEU A 1 140 ? 25.015 24.649 1.007 1.00 21.80 181 LEU A O 1
ATOM 922 N N . ASN A 1 141 ? 25.067 25.084 -1.285 1.00 23.76 182 ASN A N 1
ATOM 923 C CA . ASN A 1 141 ? 25.965 26.265 -1.274 1.00 27.15 182 ASN A CA 1
ATOM 924 C C . ASN A 1 141 ? 25.432 27.330 -0.315 1.00 27.70 182 ASN A C 1
ATOM 925 O O . ASN A 1 141 ? 26.259 27.876 0.446 1.00 26.47 182 ASN A O 1
ATOM 930 N N . ARG A 1 142 ? 24.117 27.547 -0.254 1.00 27.54 183 ARG A N 1
ATOM 931 C CA . ARG A 1 142 ? 23.528 28.688 0.502 1.00 26.97 183 ARG A CA 1
ATOM 932 C C . ARG A 1 142 ? 23.195 28.346 1.952 1.00 26.71 183 ARG A C 1
ATOM 933 O O . ARG A 1 142 ? 23.368 29.224 2.814 1.00 27.70 183 ARG A O 1
ATOM 941 N N . HIS A 1 143 ? 22.647 27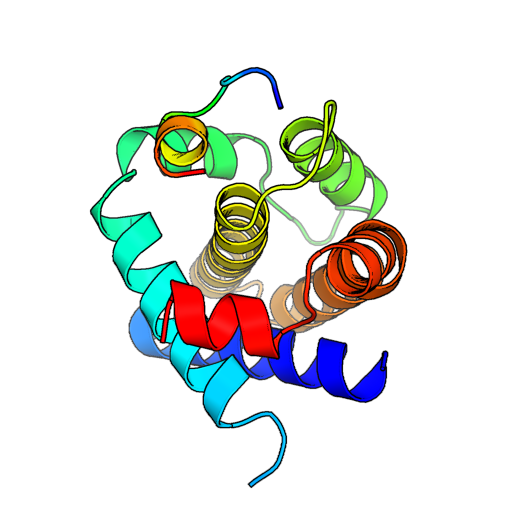.168 2.212 1.00 25.64 184 HIS A N 1
ATOM 942 C CA . HIS A 1 143 ? 22.075 26.784 3.522 1.00 25.83 184 HIS A CA 1
ATOM 943 C C . HIS A 1 143 ? 22.974 25.765 4.226 1.00 25.12 184 HIS A C 1
ATOM 944 O O . HIS A 1 143 ? 22.907 25.688 5.444 1.00 29.14 184 HIS A O 1
ATOM 951 N N . LEU A 1 144 ? 23.730 24.948 3.504 1.00 21.72 185 LEU A N 1
ATOM 952 C CA . LEU A 1 144 ? 24.416 23.823 4.182 1.00 21.29 185 LEU A CA 1
ATOM 953 C C . LEU A 1 144 ? 25.921 24.098 4.296 1.00 19.85 185 LEU A C 1
ATOM 954 O O . LEU A 1 144 ? 26.441 23.785 5.359 1.00 21.75 185 LEU A O 1
ATOM 959 N N . HIS A 1 145 ? 26.609 24.591 3.266 1.00 19.30 186 HIS A N 1
ATOM 960 C CA . HIS A 1 145 ? 28.092 24.666 3.325 1.00 23.50 186 HIS A CA 1
ATOM 961 C C . HIS A 1 145 ? 28.513 25.504 4.540 1.00 21.88 186 HIS A C 1
ATOM 962 O O . HIS A 1 145 ? 29.506 25.176 5.196 1.00 21.78 186 HIS A O 1
ATOM 969 N N . THR A 1 146 ? 27.725 26.519 4.862 1.00 21.76 187 THR A N 1
ATOM 970 C CA . THR A 1 146 ? 27.948 27.418 6.015 1.00 22.65 187 THR A CA 1
ATOM 971 C C . THR A 1 146 ? 28.017 26.588 7.300 1.00 21.18 187 THR A C 1
ATOM 972 O O . THR A 1 146 ? 28.890 26.892 8.171 1.00 17.99 187 THR A O 1
ATOM 976 N N . TRP A 1 147 ? 27.124 25.597 7.428 1.00 18.35 188 TRP A N 1
ATOM 977 C CA . TRP A 1 147 ? 27.052 24.732 8.632 1.00 17.92 188 TRP A CA 1
ATOM 978 C C . TRP A 1 147 ? 28.253 23.787 8.606 1.00 17.74 188 TRP A C 1
ATOM 979 O O . TRP A 1 147 ? 28.875 23.593 9.639 1.00 19.90 188 TRP A O 1
ATOM 990 N N . ILE A 1 148 ? 28.518 23.197 7.449 1.00 18.56 189 ILE A N 1
ATOM 991 C CA . ILE A 1 148 ? 29.616 22.204 7.239 1.00 19.07 189 ILE A CA 1
ATOM 992 C C . ILE A 1 148 ? 30.948 22.808 7.681 1.00 20.16 189 ILE A C 1
ATOM 993 O O . ILE A 1 148 ? 31.720 22.098 8.317 1.00 23.75 189 ILE A O 1
ATOM 998 N N . GLN A 1 149 ? 31.211 24.067 7.357 1.00 21.19 190 GLN A N 1
ATOM 999 C CA . GLN A 1 149 ? 32.523 24.700 7.644 1.00 22.94 190 GLN A CA 1
ATOM 1000 C C . GLN A 1 149 ? 32.656 25.029 9.144 1.00 23.00 190 GLN A C 1
ATOM 1001 O O . GLN A 1 149 ? 33.815 25.195 9.583 1.00 21.91 190 GLN A O 1
ATOM 1007 N N . ASP A 1 150 ? 31.556 25.023 9.923 1.00 21.63 191 ASP A N 1
ATOM 1008 C CA . ASP A 1 150 ? 31.579 25.129 11.411 1.00 22.51 191 ASP A CA 1
ATOM 1009 C C . ASP A 1 150 ? 31.400 23.744 12.082 1.00 18.82 191 ASP A C 1
ATOM 1010 O O . ASP A 1 150 ? 31.237 23.705 13.313 1.00 15.96 191 ASP A O 1
ATOM 1015 N N . ASN A 1 151 ? 31.413 22.637 11.341 1.00 17.97 192 ASN A N 1
ATOM 1016 C CA . ASN A 1 151 ? 31.113 21.294 11.919 1.00 17.22 192 ASN A CA 1
ATOM 1017 C C . ASN A 1 151 ? 32.092 20.215 11.429 1.00 17.23 192 ASN A C 1
ATOM 1018 O O . ASN A 1 151 ? 31.765 19.020 11.598 1.00 18.09 192 ASN A O 1
ATOM 1023 N N . GLY A 1 152 ? 33.267 20.606 10.929 1.00 16.87 193 GLY A N 1
ATOM 1024 C CA . GLY A 1 152 ? 34.413 19.701 10.716 1.00 17.80 193 GLY A CA 1
ATOM 1025 C C . GLY A 1 152 ? 34.741 19.450 9.250 1.00 18.68 193 GLY A C 1
ATOM 1026 O O . GLY A 1 152 ? 35.637 18.604 8.968 1.00 21.39 193 GLY A O 1
ATOM 1027 N N . GLY A 1 153 ? 34.038 20.117 8.337 1.00 18.82 194 GLY A N 1
ATOM 1028 C CA . GLY A 1 153 ? 34.137 19.918 6.876 1.00 19.64 194 GLY A CA 1
ATOM 1029 C C . GLY A 1 153 ? 33.617 18.554 6.427 1.00 20.39 194 GLY A C 1
ATOM 1030 O O . GLY A 1 153 ? 33.147 17.751 7.293 1.00 19.28 194 GLY A O 1
ATOM 1031 N N . TRP A 1 154 ? 33.700 18.311 5.113 1.00 21.33 195 TRP A N 1
ATOM 1032 C CA . TRP A 1 154 ? 33.497 16.997 4.449 1.00 21.29 195 TRP A CA 1
ATOM 1033 C C . TRP A 1 154 ? 34.468 15.941 5.005 1.00 21.03 195 TRP A C 1
ATOM 1034 O O . TRP A 1 154 ? 34.036 14.780 5.121 1.00 22.22 195 TRP A O 1
ATOM 1045 N N . ASP A 1 155 ? 35.693 16.315 5.399 1.00 19.54 196 ASP A N 1
ATOM 1046 C CA . ASP A 1 155 ? 36.640 15.359 6.043 1.00 19.27 196 ASP A CA 1
ATOM 1047 C C . ASP A 1 155 ? 35.972 14.709 7.259 1.00 17.83 196 ASP A C 1
ATOM 1048 O O . ASP A 1 155 ? 36.080 13.479 7.455 1.00 17.65 196 ASP A O 1
ATOM 1053 N N . VAL A 1 156 ? 35.246 15.479 8.043 1.00 16.58 197 VAL A N 1
ATOM 1054 C CA . VAL A 1 156 ? 34.551 14.921 9.236 1.00 16.86 197 VAL A CA 1
ATOM 1055 C C . VAL A 1 156 ? 33.437 13.965 8.771 1.00 16.87 197 VAL A C 1
ATOM 1056 O O . VAL A 1 156 ? 33.324 12.852 9.335 1.00 15.13 197 VAL A O 1
ATOM 1060 N N . PHE A 1 157 ? 32.663 14.344 7.753 1.00 18.13 198 PHE A N 1
ATOM 1061 C CA . PHE A 1 157 ? 31.623 13.452 7.189 1.00 19.03 198 PHE A CA 1
ATOM 1062 C C . PHE A 1 157 ? 32.254 12.117 6.771 1.00 19.09 198 PHE A C 1
ATOM 1063 O O . PHE A 1 157 ? 31.705 11.031 7.049 1.00 20.09 198 PHE A O 1
ATOM 1071 N N . VAL A 1 158 ? 33.394 12.191 6.090 1.00 21.48 199 VAL A N 1
ATOM 1072 C CA . VAL A 1 158 ? 34.136 10.997 5.582 1.00 22.31 199 VAL A CA 1
ATOM 1073 C C . VAL A 1 158 ? 34.550 10.095 6.750 1.00 21.99 199 VAL A C 1
ATOM 1074 O O . VAL A 1 158 ? 34.395 8.847 6.653 1.00 22.54 199 VAL A O 1
ATOM 1078 N N . GLU A 1 159 ? 35.101 10.666 7.809 1.00 24.60 200 GLU A N 1
ATOM 1079 C CA . GLU A 1 159 ? 35.533 9.824 8.947 1.00 25.59 200 GLU A CA 1
ATOM 1080 C C . GLU A 1 159 ? 34.300 9.274 9.667 1.00 23.31 200 GLU A C 1
ATOM 1081 O O . GLU A 1 159 ? 34.325 8.121 10.072 1.00 19.92 200 GLU A O 1
ATOM 1087 N N . LEU A 1 160 ? 33.214 10.032 9.756 1.00 24.33 201 LEU A N 1
ATOM 1088 C CA . LEU A 1 160 ? 31.961 9.510 10.372 1.00 22.15 201 LEU A CA 1
ATOM 1089 C C . LEU A 1 160 ? 31.350 8.398 9.515 1.00 22.51 201 LEU A C 1
ATOM 1090 O O . LEU A 1 160 ? 30.892 7.440 10.111 1.00 20.76 201 LEU A O 1
ATOM 1095 N N . TYR A 1 161 ? 31.316 8.546 8.182 1.00 24.44 202 TYR A N 1
ATOM 1096 C CA . TYR A 1 161 ? 30.438 7.756 7.268 1.00 24.95 202 TYR A CA 1
ATOM 1097 C C . TYR A 1 161 ? 31.227 6.910 6.257 1.00 26.02 202 TYR A C 1
ATOM 1098 O O . TYR A 1 161 ? 30.575 6.026 5.665 1.00 30.91 202 TYR A O 1
ATOM 1107 N N . GLY A 1 162 ? 32.548 7.087 6.083 1.00 25.79 203 GLY A N 1
ATOM 1108 C CA . GLY A 1 162 ? 33.300 6.477 4.957 1.00 24.78 203 GLY A CA 1
ATOM 1109 C C . GLY A 1 162 ? 33.891 5.124 5.308 1.00 24.46 203 GLY A C 1
ATOM 1110 O O . GLY A 1 162 ? 33.803 4.909 6.522 1.00 26.48 203 GLY A O 1
ATOM 1111 N N . CYS B 2 1 ? 20.113 19.011 17.295 1.00 19.80 1 CYS B N 1
ATOM 1112 C CA . CYS B 2 1 ? 18.622 19.490 17.138 1.00 20.78 1 CYS B CA 1
ATOM 1113 C C . CYS B 2 1 ? 17.726 18.693 17.784 1.00 21.55 1 CYS B C 1
ATOM 1114 O O . CYS B 2 1 ? 17.936 17.540 18.016 1.00 21.98 1 CYS B O 1
ATOM 1117 N N . PRO B 2 2 ? 16.421 19.184 18.101 1.00 22.45 2 PRO B N 1
ATOM 1118 C CA . PRO B 2 2 ? 15.395 18.316 18.670 1.00 23.48 2 PRO B CA 1
ATOM 1119 C C . PRO B 2 2 ? 15.172 17.194 17.614 1.00 23.84 2 PRO B C 1
ATOM 1120 O O . PRO B 2 2 ? 15.142 17.364 16.406 1.00 19.86 2 PRO B O 1
ATOM 1124 N N . ALA B 2 3 ? 15.013 15.859 18.153 1.00 23.37 3 ALA B N 1
ATOM 1125 C CA . ALA B 2 3 ? 14.847 14.714 17.305 1.00 25.31 3 ALA B CA 1
ATOM 1126 C C . ALA B 2 3 ? 13.411 14.683 16.772 1.00 25.95 3 ALA B C 1
ATOM 1127 O O . ALA B 2 3 ? 12.507 14.538 17.495 1.00 31.86 3 ALA B O 1
ATOM 1129 N N . ARG B 2 4 ? 13.162 14.894 15.366 1.00 25.26 4 ARG B N 1
ATOM 1130 C CA . ARG B 2 4 ? 11.820 14.887 14.770 1.00 26.37 4 ARG B CA 1
ATOM 1131 C C . ARG B 2 4 ? 11.770 13.747 13.775 1.00 25.95 4 ARG B C 1
ATOM 1132 O O . ARG B 2 4 ? 10.751 13.384 13.271 1.00 28.10 4 ARG B O 1
ATOM 1140 N N . TYR B 2 5 ? 13.043 13.132 13.421 1.00 27.28 5 TYR B N 1
ATOM 1141 C CA . TYR B 2 5 ? 13.127 12.050 12.471 1.00 26.63 5 TYR B CA 1
ATOM 1142 C C . TYR B 2 5 ? 13.896 10.935 13.142 1.00 24.88 5 TYR B C 1
ATOM 1143 O O . TYR B 2 5 ? 14.737 11.141 13.976 1.00 23.61 5 TYR B O 1
ATOM 1152 N N . GLY B 2 6 ? 13.606 9.602 12.642 1.00 24.92 6 GLY B N 1
ATOM 1153 C CA . GLY B 2 6 ? 14.312 8.490 13.239 1.00 26.19 6 GLY B CA 1
ATOM 1154 C C . GLY B 2 6 ? 15.835 8.687 13.032 1.00 25.85 6 GLY B C 1
ATOM 1155 O O . GLY B 2 6 ? 16.586 8.196 13.759 1.00 26.44 6 GLY B O 1
ATOM 1156 N N . TRP B 2 7 ? 16.392 9.423 11.921 1.00 28.09 7 TRP B N 1
ATOM 1157 C CA . TRP B 2 7 ? 17.860 9.517 11.753 1.00 27.09 7 TRP B CA 1
ATOM 1158 C C . TRP B 2 7 ? 18.514 10.483 12.720 1.00 28.34 7 TRP B C 1
ATOM 1159 O O . TRP B 2 7 ? 19.685 10.474 12.966 1.00 28.17 7 TRP B O 1
ATOM 1170 N N . ASP B 2 8 ? 17.619 11.420 13.387 1.00 29.04 8 ASP B N 1
ATOM 1171 C CA . ASP B 2 8 ? 18.213 12.373 14.312 1.00 26.74 8 ASP B CA 1
ATOM 1172 C C . ASP B 2 8 ? 18.921 11.651 15.469 1.00 28.11 8 ASP B C 1
ATOM 1173 O O . ASP B 2 8 ? 19.936 12.070 15.952 1.00 26.18 8 ASP B O 1
ATOM 1178 N N . TYR B 2 9 ? 18.318 10.395 15.940 1.00 34.36 9 TYR B N 1
ATOM 1179 C CA . TYR B 2 9 ? 18.911 9.636 17.053 1.00 33.23 9 TYR B CA 1
ATOM 1180 C C . TYR B 2 9 ? 20.359 9.310 16.838 1.00 32.10 9 TYR B C 1
ATOM 1181 O O . TYR B 2 9 ? 21.079 9.406 17.762 1.00 37.29 9 TYR B O 1
ATOM 1190 N N . GLU B 2 10 ? 20.867 8.976 15.512 1.00 33.03 10 GLU B N 1
ATOM 1191 C CA . GLU B 2 10 ? 22.288 8.629 15.312 1.00 33.74 10 GLU B CA 1
ATOM 1192 C C . GLU B 2 10 ? 23.212 9.849 15.432 1.00 30.83 10 GLU B C 1
ATOM 1193 O O . GLU B 2 10 ? 24.384 9.737 15.433 1.00 30.56 10 GLU B O 1
ATOM 1199 N N . CYS B 2 11 ? 22.615 11.173 15.533 1.00 29.20 11 CYS B N 1
ATOM 1200 C CA . CYS B 2 11 ? 23.462 12.337 15.628 1.00 27.25 11 CYS B CA 1
ATOM 1201 C C . CYS B 2 11 ? 23.332 12.888 17.030 1.00 29.91 11 CYS B C 1
ATOM 1202 O O . CYS B 2 11 ? 22.351 12.717 17.696 1.00 36.14 11 CYS B O 1
#

Secondary structure (DSSP, 8-state):
-HHHHHHHHHHHHHHHHHHTT---SHHHHHHHHHHHHHHHHHSHHHHHHHHTT----TT--HHHHHHHHHHHTTT---HHHHHHHHHHHHHHHHHHHHTT-TTHHHHHHHHHHHHIIIIIHHHHTTTTHHHHHHHHH-/----SGGGGG-

Radius of gyration: 14.32 Å; Cα contacts (8 Å, |Δi|>4): 145; chains: 2; bounding box: 37×28×38 Å

Nearest PDB structures (foldseek):
  7y90-assembly1_A  TM=1.007E+00  e=2.990E-20  Homo sapiens
  6rnu-assembly1_B  TM=9.731E-01  e=5.821E-14  Homo sapiens
  3ihc-assembly1_A  TM=9.459E-01  e=1.140E-12  Mus musculus
  7y8d-assembly1_A  TM=8.684E-01  e=7.349E-13  Homo sapiens
  7yaa-assembly1_A  TM=8.432E-01  e=9.846E-13  Homo sapiens

GO terms:
  GO:0031965 nuclear membrane (C, IDA)
  GO:0043066 negative regulation of apoptotic process (P, IGI)
  GO:0008284 positive regulation of cell population proliferation (P, IGI)
  GO:0140297 DNA-binding transcription factor binding (F, IPI)
  GO:0005515 protein binding (F, IPI)
  GO:0005634 nucleus (C, IDA)
  GO:0005737 cytoplasm (C, IDA)
  GO:0005739 mitochondrion (C, IDA)
  GO:0042100 B cell proliferation (P, IDA)
  GO:0016020 membrane (C, IDA)
  GO:0043066 negative regulation of apoptotic process (P, IDA)
  GO:0043524 negative regulation of neuron apoptotic process (P, IDA)
  GO:0009410 response to xenobiotic stimulus (P, IDA)
  GO:0009636 response to toxic substance (P, IDA)
  GO:0043565 sequence-specific DNA binding (F, IDA)
  GO:0030307 positive regulation of cell growth (P, IDA)
  GO:0034097 response to cytokine (P, IDA)
  GO:0051924 regulation of calcium ion transport (P, IDA)
  GO:0070059 intrinsic apoptotic signaling pathway in response to endoplasmic reticulum stress (P, IDA)
  GO:0006915 apoptotic process (P, IDA)

Organism: Homo sapiens (NCBI:txid9606)

B-factor: mean 27.55, std 10.62, range [11.48, 69.76]